Protein AF-A0A952YVK6-F1 (afdb_monomer)

pLDDT: mean 73.93, std 10.06, range [38.31, 88.0]

Foldseek 3Di:
DVLVVLCVVCVVVVNNVVNVVLVVVLVVQLVVQCVVQCVPPPPVSNVVSNVVSVVVSVVVSVVSCCVPVVDDVVVVCVVPVQLVVLLVQLVVVLPVPPDPDPDVDDPVVVVVSVVVSVVSSVVSSVVSSVVCCVPVDPPPPPDD

Mean predicted aligned error: 11.64 Å

Solvent-accessible surface area (backbone atoms only — not comparable to full-atom values): 7994 Å² total; per-residue (Å²): 113,72,67,58,59,52,43,52,55,36,44,75,71,72,42,47,71,58,50,50,50,53,50,49,51,41,52,51,47,31,52,52,35,29,67,65,29,23,83,80,47,44,71,62,16,41,53,49,14,52,50,51,31,55,62,55,38,50,59,53,53,47,51,54,48,28,79,73,66,70,56,62,66,64,63,54,49,64,61,45,50,54,60,50,51,16,50,50,51,23,51,53,51,47,61,74,71,48,75,85,72,78,68,91,53,57,72,68,57,44,50,52,49,51,52,49,51,52,53,51,40,51,52,44,30,51,50,40,46,51,49,50,47,67,72,69,52,69,81,76,84,85,82,133

Secondary structure (DSSP, 8-state):
-HHHHHHHHHHHTT-HHHHHHHHHHHHHHHHHHHHHHHHHHHHHHHHHHHHHHHHHHHHHHHHHHHHHH---HHHHHHHHHHHHHHHHHHHHHHHHHS-SS-----HHHHHHHHHHHHHHHHHHHHHHHHHHHHHS-PPP----

Radius of gyration: 19.95 Å; Cα contacts (8 Å, |Δi|>4): 69; chains: 1; bounding box: 48×41×50 Å

Structure (mmCIF, N/CA/C/O backbone):
data_AF-A0A952YVK6-F1
#
_entry.id   AF-A0A952YVK6-F1
#
loop_
_atom_site.group_PDB
_atom_site.id
_atom_site.type_symbol
_atom_site.label_atom_id
_atom_site.label_alt_id
_atom_site.label_comp_id
_atom_site.label_asym_id
_atom_site.label_entity_id
_atom_site.label_seq_id
_atom_site.pdbx_PDB_ins_code
_atom_site.Cartn_x
_atom_site.Cartn_y
_atom_site.Cartn_z
_atom_site.occupancy
_atom_site.B_iso_or_equiv
_atom_site.auth_seq_id
_atom_site.auth_comp_id
_atom_site.auth_asym_id
_atom_site.auth_atom_id
_atom_site.pdbx_PDB_model_num
ATOM 1 N N . MET A 1 1 ? -9.643 4.437 -1.347 1.00 46.75 1 MET A N 1
ATOM 2 C CA . MET A 1 1 ? -11.046 3.957 -1.303 1.00 46.75 1 MET A CA 1
ATOM 3 C C . MET A 1 1 ? -11.523 3.582 0.102 1.00 46.75 1 MET A C 1
ATOM 5 O O . MET A 1 1 ? -12.605 4.020 0.463 1.00 46.75 1 MET A O 1
ATOM 9 N N . LEU A 1 2 ? -10.734 2.881 0.934 1.00 51.81 2 LEU A N 1
ATOM 10 C CA . LEU A 1 2 ? -11.126 2.521 2.315 1.00 51.81 2 LEU A CA 1
ATOM 11 C C . LEU A 1 2 ? -11.506 3.733 3.203 1.00 51.81 2 LEU A C 1
ATOM 13 O O . LEU A 1 2 ? -12.458 3.671 3.977 1.00 51.81 2 LEU A O 1
ATOM 17 N N . HIS A 1 3 ? -10.798 4.858 3.039 1.00 56.81 3 HIS A N 1
ATOM 18 C CA . HIS A 1 3 ? -11.071 6.112 3.755 1.00 56.81 3 HIS A CA 1
ATOM 19 C C . HIS A 1 3 ? -12.477 6.671 3.470 1.00 56.81 3 HIS A C 1
ATOM 21 O O . HIS A 1 3 ? -13.112 7.195 4.379 1.00 56.81 3 HIS A O 1
ATOM 27 N N . SER A 1 4 ? -12.993 6.526 2.244 1.00 62.31 4 SER A N 1
ATOM 28 C CA . SER A 1 4 ? -14.304 7.064 1.850 1.00 62.31 4 SER A CA 1
ATOM 29 C C . SER A 1 4 ? -15.457 6.303 2.506 1.00 62.31 4 SER A C 1
ATOM 31 O O . SER A 1 4 ? -16.406 6.918 2.983 1.00 62.31 4 SER A O 1
ATOM 33 N N . SER A 1 5 ? -15.357 4.974 2.596 1.00 66.12 5 SER A N 1
ATOM 34 C CA . SER A 1 5 ? -16.381 4.130 3.226 1.00 66.12 5 SER A CA 1
ATOM 35 C C . SER A 1 5 ? -16.448 4.347 4.742 1.00 66.12 5 SER A C 1
ATOM 37 O O . SER A 1 5 ? -17.532 4.441 5.314 1.00 66.12 5 SER A O 1
ATOM 39 N N . ILE A 1 6 ? -15.288 4.482 5.392 1.00 65.75 6 ILE A N 1
ATOM 40 C CA . ILE A 1 6 ? -15.194 4.734 6.837 1.00 65.75 6 ILE A CA 1
ATOM 41 C C . ILE A 1 6 ? -15.647 6.160 7.176 1.00 65.75 6 ILE A C 1
ATOM 43 O O . ILE A 1 6 ? -16.369 6.356 8.152 1.00 65.75 6 ILE A O 1
ATOM 47 N N . ALA A 1 7 ? -15.280 7.152 6.357 1.00 62.56 7 ALA A N 1
ATOM 48 C CA . ALA A 1 7 ? -15.747 8.525 6.522 1.00 62.56 7 ALA A CA 1
ATOM 49 C C . ALA A 1 7 ? -17.272 8.624 6.374 1.00 62.56 7 ALA A C 1
ATOM 51 O O . ALA A 1 7 ? -17.910 9.263 7.204 1.00 62.56 7 ALA A O 1
ATOM 52 N N . ALA A 1 8 ? -17.867 7.941 5.389 1.00 70.50 8 ALA A N 1
ATOM 53 C CA . ALA A 1 8 ? -19.319 7.908 5.214 1.00 70.50 8 ALA A CA 1
ATOM 54 C C . ALA A 1 8 ? -20.041 7.304 6.436 1.00 70.50 8 ALA A C 1
ATOM 56 O O . ALA A 1 8 ? -21.010 7.884 6.925 1.00 70.50 8 ALA A O 1
ATOM 57 N N . LEU A 1 9 ? -19.527 6.197 6.988 1.00 68.12 9 LEU A N 1
ATOM 58 C CA . LEU A 1 9 ? -20.058 5.583 8.214 1.00 68.12 9 LEU A CA 1
ATOM 59 C C . LEU A 1 9 ? -19.916 6.495 9.447 1.00 68.12 9 LEU A C 1
ATOM 61 O O . LEU A 1 9 ? -20.851 6.631 10.236 1.00 68.12 9 LEU A O 1
ATOM 65 N N . MET A 1 10 ? -18.766 7.150 9.629 1.00 64.69 10 MET A N 1
ATOM 66 C CA . MET A 1 10 ? -18.548 8.043 10.775 1.00 64.69 10 MET A CA 1
ATOM 67 C C . MET A 1 10 ? -19.335 9.357 10.671 1.00 64.69 10 MET A C 1
ATOM 69 O O . MET A 1 10 ? -19.817 9.860 11.683 1.00 64.69 10 MET A O 1
ATOM 73 N N . ILE A 1 11 ? -19.527 9.895 9.464 1.00 70.44 11 ILE A N 1
ATOM 74 C CA . ILE A 1 11 ? -20.397 11.057 9.234 1.00 70.44 11 ILE A CA 1
ATOM 75 C C . ILE A 1 11 ? -21.860 10.679 9.498 1.00 70.44 11 ILE A C 1
ATOM 77 O O . ILE A 1 11 ? -22.546 11.404 10.215 1.00 70.44 11 ILE A O 1
ATOM 81 N N . GLY A 1 12 ? -22.311 9.515 9.015 1.00 71.56 12 GLY A N 1
ATOM 82 C CA . GLY A 1 12 ? -23.671 9.015 9.248 1.00 71.56 12 GLY A CA 1
ATOM 83 C C . GLY A 1 12 ? -24.001 8.750 10.723 1.00 71.56 12 GLY A C 1
ATOM 84 O O . GLY A 1 12 ? -25.151 8.879 11.125 1.00 71.56 12 GLY A O 1
ATOM 85 N N . THR A 1 13 ? -22.998 8.443 11.551 1.00 72.19 13 THR A N 1
ATOM 86 C CA . THR A 1 13 ? -23.146 8.247 13.009 1.00 72.19 13 THR A CA 1
ATOM 87 C C . THR A 1 13 ? -22.914 9.524 13.835 1.00 72.19 13 THR A C 1
ATOM 89 O O . THR A 1 13 ? -22.841 9.460 15.061 1.00 72.19 13 THR A O 1
ATOM 92 N N . GLY A 1 14 ? -22.790 10.695 13.192 1.00 72.75 14 GLY A N 1
ATOM 93 C CA . GLY A 1 14 ? -22.634 11.994 13.863 1.00 72.75 14 GLY A CA 1
ATOM 94 C C . GLY A 1 14 ? -21.218 12.304 14.372 1.00 72.75 14 GLY A C 1
ATOM 95 O O . GLY A 1 14 ? -21.022 13.259 15.123 1.00 72.75 14 GLY A O 1
ATOM 96 N N . ARG A 1 15 ? -20.201 11.536 13.960 1.00 68.75 15 ARG A N 1
ATOM 97 C CA . ARG A 1 15 ? -18.802 11.642 14.426 1.00 68.75 15 ARG A CA 1
ATOM 98 C C . ARG A 1 15 ? -17.872 12.363 13.442 1.00 68.75 15 ARG A C 1
ATOM 100 O O . ARG A 1 15 ? -16.679 12.079 13.360 1.00 68.75 15 ARG A O 1
ATOM 107 N N . ALA A 1 16 ? -18.393 13.359 12.723 1.00 69.06 16 ALA A N 1
ATOM 108 C CA . ALA A 1 16 ? -17.650 14.099 11.696 1.00 69.06 16 ALA A CA 1
ATOM 109 C C . ALA A 1 16 ? -16.353 14.767 12.209 1.00 69.06 16 ALA A C 1
ATOM 111 O O . ALA A 1 16 ? -15.359 14.800 11.489 1.00 69.06 16 ALA A O 1
ATOM 112 N N . LYS A 1 17 ? -16.316 15.236 13.468 1.00 71.69 17 LYS A N 1
ATOM 113 C CA . LYS A 1 17 ? -15.113 15.860 14.063 1.00 71.69 17 LYS A CA 1
ATOM 114 C C . LYS A 1 17 ? -13.909 14.911 14.118 1.00 71.69 17 LYS A C 1
ATOM 116 O O . LYS A 1 17 ? -12.773 15.350 13.964 1.00 71.69 17 LYS A O 1
ATOM 121 N N . GLU A 1 18 ? -14.148 13.617 14.310 1.00 68.81 18 GLU A N 1
ATOM 122 C CA . GLU A 1 18 ? -13.091 12.604 14.419 1.00 68.81 18 GLU A CA 1
ATOM 123 C C . GLU A 1 18 ? -12.516 12.246 13.045 1.00 68.81 18 GLU A C 1
ATOM 125 O O . GLU A 1 18 ? -11.305 12.071 12.907 1.00 68.81 18 GLU A O 1
ATOM 130 N N . VAL A 1 19 ? -13.363 12.240 12.010 1.00 68.00 19 VAL A N 1
ATOM 131 C CA . VAL A 1 19 ? -12.940 12.115 10.606 1.00 68.00 19 VAL A CA 1
ATOM 132 C C . VAL A 1 19 ? -12.026 13.277 10.229 1.00 68.00 19 VAL A C 1
ATOM 134 O O . VAL A 1 19 ? -10.951 13.057 9.674 1.00 68.00 19 VAL A O 1
ATOM 137 N N . THR A 1 20 ? -12.409 14.507 10.583 1.00 76.38 20 THR A N 1
ATOM 138 C CA . THR A 1 20 ? -11.593 15.696 10.316 1.00 76.38 20 THR A CA 1
ATOM 139 C C . THR A 1 20 ? -10.249 15.631 11.037 1.00 76.38 20 THR A C 1
ATOM 141 O O . THR A 1 20 ? -9.231 15.942 10.427 1.00 76.38 20 THR A O 1
ATOM 144 N N . GLY A 1 21 ? -10.213 15.168 12.292 1.00 77.2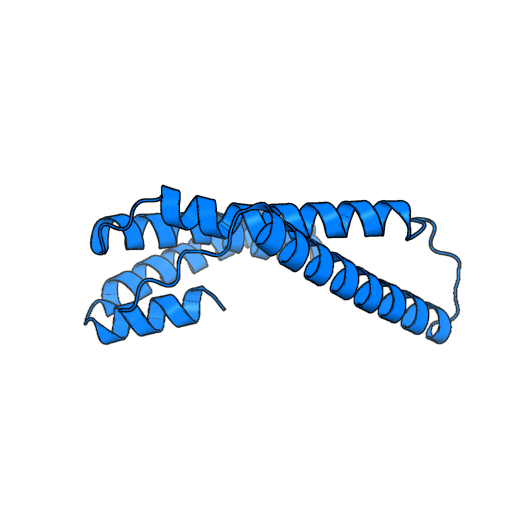5 21 GLY A N 1
ATOM 145 C CA . GLY A 1 21 ? -8.965 14.973 13.038 1.00 77.25 21 GLY A CA 1
ATOM 146 C C . GLY A 1 21 ? -8.034 13.940 12.393 1.00 77.25 21 GLY A C 1
ATOM 147 O O . GLY A 1 21 ? -6.846 14.203 12.215 1.00 77.25 21 GLY A O 1
ATOM 148 N N . CYS A 1 22 ? -8.570 12.794 11.962 1.00 74.12 22 CYS A N 1
ATOM 149 C CA . CYS A 1 22 ? -7.782 11.776 11.261 1.00 74.12 22 CYS A CA 1
ATOM 150 C C . CYS A 1 22 ? -7.296 12.263 9.889 1.00 74.12 22 CYS A C 1
ATOM 152 O O . CYS A 1 22 ? -6.186 11.940 9.469 1.00 74.12 22 CYS A O 1
ATOM 154 N N . ASN A 1 23 ? -8.110 13.053 9.185 1.00 79.19 23 ASN A N 1
ATOM 155 C CA . ASN A 1 23 ? -7.725 13.643 7.909 1.00 79.19 23 ASN A CA 1
ATOM 156 C C . ASN A 1 23 ? -6.660 14.732 8.082 1.00 79.19 23 ASN A C 1
ATOM 158 O O . ASN A 1 23 ? -5.718 14.794 7.302 1.00 79.19 23 ASN A O 1
ATOM 162 N N . ALA A 1 24 ? -6.752 15.543 9.137 1.00 81.31 24 ALA A N 1
ATOM 163 C CA . ALA A 1 24 ? -5.708 16.497 9.488 1.00 81.31 24 ALA A CA 1
ATOM 164 C C . ALA A 1 24 ? -4.389 15.775 9.801 1.00 81.31 24 ALA A C 1
ATOM 166 O O . ALA A 1 24 ? -3.353 16.151 9.262 1.00 81.31 24 ALA A O 1
ATOM 167 N N . ALA A 1 25 ? -4.428 14.689 10.580 1.00 81.94 25 ALA A N 1
ATOM 168 C CA . ALA A 1 25 ? -3.250 13.862 10.838 1.00 81.94 25 ALA A CA 1
ATOM 169 C C . ALA A 1 25 ? -2.659 13.275 9.544 1.00 81.94 25 ALA A C 1
ATOM 171 O O . ALA A 1 25 ? -1.448 13.330 9.353 1.00 81.94 25 ALA A O 1
ATOM 172 N N . PHE A 1 26 ? -3.502 12.781 8.628 1.00 82.00 26 PHE A N 1
ATOM 173 C CA . PHE A 1 26 ? -3.067 12.320 7.304 1.00 82.00 26 PHE A CA 1
ATOM 174 C C . PHE A 1 26 ? -2.319 13.417 6.540 1.00 82.00 26 PHE A C 1
ATOM 176 O O . PHE A 1 26 ? -1.218 13.178 6.058 1.00 82.00 26 PHE A O 1
ATOM 183 N N . VAL A 1 27 ? -2.887 14.623 6.465 1.00 84.50 27 VAL A N 1
ATOM 184 C CA . VAL A 1 27 ? -2.269 15.757 5.760 1.00 84.50 27 VAL A CA 1
ATOM 185 C C . VAL A 1 27 ? -0.953 16.170 6.419 1.00 84.50 27 VAL A C 1
ATOM 187 O O . VAL A 1 27 ? 0.019 16.422 5.715 1.00 84.50 27 VAL A O 1
ATOM 190 N N . VAL A 1 28 ? -0.884 16.196 7.752 1.00 88.00 28 VAL A N 1
ATOM 191 C CA . VAL A 1 28 ? 0.350 16.528 8.482 1.00 88.00 28 VAL A CA 1
ATOM 192 C C . VAL A 1 28 ? 1.448 15.503 8.202 1.00 88.00 28 VAL A C 1
ATOM 194 O O . VAL A 1 28 ? 2.573 15.889 7.895 1.00 88.00 28 VAL A O 1
ATOM 197 N N . ILE A 1 29 ? 1.127 14.207 8.254 1.00 84.81 29 ILE A N 1
ATOM 198 C CA . ILE A 1 29 ? 2.079 13.132 7.943 1.00 84.81 29 ILE A CA 1
ATOM 199 C C . ILE A 1 29 ? 2.527 13.226 6.482 1.00 84.81 29 ILE A C 1
ATOM 201 O O . ILE A 1 29 ? 3.720 13.109 6.211 1.00 84.81 29 ILE A O 1
ATOM 205 N N . LEU A 1 30 ? 1.596 13.499 5.562 1.00 83.19 30 LEU A N 1
ATOM 206 C CA . LEU A 1 30 ? 1.893 13.655 4.141 1.00 83.19 30 LEU A CA 1
ATOM 207 C C . LEU A 1 30 ? 2.860 14.803 3.893 1.00 83.19 30 LEU A C 1
ATOM 209 O O . LEU A 1 30 ? 3.866 14.617 3.219 1.00 83.19 30 LEU A O 1
ATOM 213 N N . LEU A 1 31 ? 2.575 15.976 4.457 1.00 86.25 31 LEU A N 1
ATOM 214 C CA . LEU A 1 31 ? 3.426 17.150 4.307 1.00 86.25 31 LEU A CA 1
ATOM 215 C C . LEU A 1 31 ? 4.802 16.923 4.934 1.00 86.25 31 LEU A C 1
ATOM 217 O O . LEU A 1 31 ? 5.803 17.275 4.320 1.00 86.25 31 LEU A O 1
ATOM 221 N N . ALA A 1 32 ? 4.871 16.287 6.106 1.00 87.00 32 ALA A N 1
ATOM 222 C CA . ALA A 1 32 ? 6.139 15.958 6.752 1.00 87.00 32 ALA A CA 1
ATOM 223 C C . ALA A 1 32 ? 6.975 14.976 5.912 1.00 87.00 32 ALA A C 1
ATOM 225 O O . ALA A 1 32 ? 8.155 15.222 5.666 1.00 87.00 32 ALA A O 1
ATOM 226 N N . ALA A 1 33 ? 6.362 13.895 5.422 1.00 80.50 33 ALA A N 1
ATOM 227 C CA . ALA A 1 33 ? 7.032 12.916 4.572 1.00 80.50 33 ALA A CA 1
ATOM 228 C C . ALA A 1 33 ? 7.461 13.530 3.232 1.00 80.50 33 ALA A C 1
ATOM 230 O O . ALA A 1 33 ? 8.559 13.265 2.750 1.00 80.50 33 ALA A O 1
ATOM 231 N N . MET A 1 34 ? 6.623 14.386 2.645 1.00 79.56 34 MET A N 1
ATOM 232 C CA . MET A 1 34 ? 6.915 15.046 1.378 1.00 79.56 34 MET A CA 1
ATOM 233 C C . MET A 1 34 ? 8.048 16.065 1.528 1.00 79.56 34 MET A C 1
ATOM 235 O O . MET A 1 34 ? 8.958 16.069 0.709 1.00 79.56 34 MET A O 1
ATOM 239 N N . LEU A 1 35 ? 8.062 16.869 2.592 1.00 85.25 35 LEU A N 1
ATOM 240 C CA . LEU A 1 35 ? 9.160 17.801 2.873 1.00 85.25 35 LEU A CA 1
ATOM 241 C C . LEU A 1 35 ? 10.482 17.085 3.167 1.00 85.25 35 LEU A C 1
ATOM 243 O O . LEU A 1 35 ? 11.538 17.630 2.865 1.00 85.25 35 LEU A O 1
ATOM 247 N N . ALA A 1 36 ? 10.440 15.875 3.728 1.00 85.44 36 ALA A N 1
ATOM 248 C CA . ALA A 1 36 ? 11.639 15.090 3.995 1.00 85.44 36 ALA A CA 1
ATOM 249 C C . ALA A 1 36 ? 12.182 14.378 2.743 1.00 85.44 36 ALA A C 1
ATOM 251 O O . ALA A 1 36 ? 13.392 14.351 2.535 1.00 85.44 36 ALA A O 1
ATOM 252 N N . LEU A 1 37 ? 11.312 13.789 1.912 1.00 79.81 37 LEU A N 1
ATOM 253 C CA . LEU A 1 37 ? 11.733 12.921 0.803 1.00 79.81 37 LEU A CA 1
ATOM 254 C C . LEU A 1 37 ? 11.749 13.619 -0.563 1.00 79.81 37 LEU A C 1
ATOM 256 O O . LEU A 1 37 ? 12.581 13.278 -1.403 1.00 79.81 37 LEU A O 1
ATOM 260 N N . ALA A 1 38 ? 10.865 14.586 -0.817 1.00 80.50 38 ALA A N 1
ATOM 261 C CA . ALA A 1 38 ? 10.794 15.251 -2.120 1.00 80.50 38 ALA A CA 1
ATOM 262 C C . ALA A 1 38 ? 12.053 16.069 -2.476 1.00 80.50 38 ALA A C 1
ATO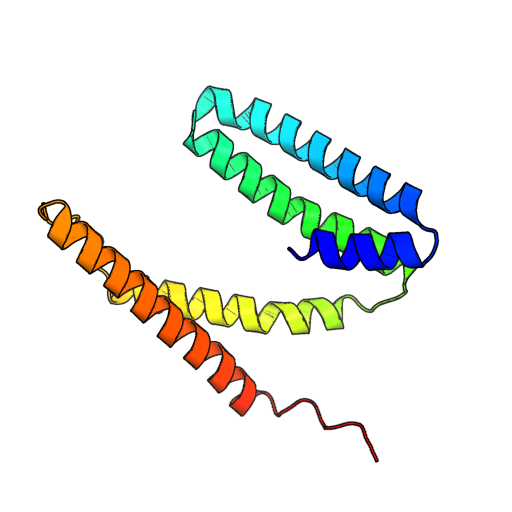M 264 O O . ALA A 1 38 ? 12.442 16.032 -3.642 1.00 80.50 38 ALA A O 1
ATOM 265 N N . PRO A 1 39 ? 12.745 16.759 -1.542 1.00 80.00 39 PRO A N 1
ATOM 266 C CA . PRO A 1 39 ? 13.963 17.496 -1.888 1.00 80.00 39 PRO A CA 1
ATOM 267 C C . PRO A 1 39 ? 15.122 16.579 -2.289 1.00 80.00 39 PRO A C 1
ATOM 269 O O . PRO A 1 39 ? 15.927 16.944 -3.138 1.00 80.00 39 PRO A O 1
ATOM 272 N N . SER A 1 40 ? 15.208 15.394 -1.678 1.00 83.56 40 SER A N 1
ATOM 273 C CA . SER A 1 40 ? 16.317 14.458 -1.892 1.00 83.56 40 SER A CA 1
ATOM 274 C C . SER A 1 40 ? 16.088 13.507 -3.067 1.00 83.56 40 SER A C 1
ATOM 276 O O . SER A 1 40 ? 17.054 13.111 -3.710 1.00 83.56 40 SER A O 1
ATOM 278 N N . TYR A 1 41 ? 14.832 1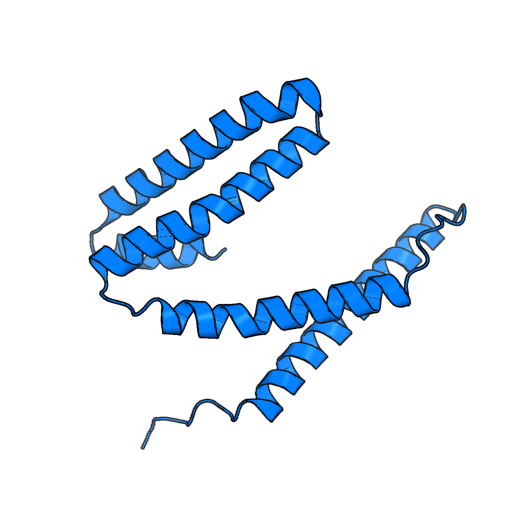3.149 -3.359 1.00 80.38 41 TYR A N 1
ATOM 279 C CA . TYR A 1 41 ? 14.484 12.113 -4.345 1.00 80.38 41 TYR A CA 1
ATOM 280 C C . TYR A 1 41 ? 13.507 12.594 -5.436 1.00 80.38 41 TYR A C 1
ATOM 282 O O . TYR A 1 41 ? 13.023 11.793 -6.236 1.00 80.38 41 TYR A O 1
ATOM 290 N N . GLY A 1 42 ? 13.170 13.888 -5.479 1.00 84.50 42 GLY A N 1
ATOM 291 C CA . GLY A 1 42 ? 12.307 14.471 -6.510 1.00 84.50 42 GLY A CA 1
ATOM 292 C C . GLY A 1 42 ? 10.934 13.792 -6.611 1.00 84.50 42 GLY A C 1
ATOM 293 O O . GLY A 1 42 ? 10.216 13.648 -5.619 1.00 84.50 42 GLY A O 1
ATOM 294 N N . VAL A 1 43 ? 10.563 13.369 -7.825 1.00 84.12 43 VAL A N 1
ATOM 295 C CA . VAL A 1 43 ? 9.263 12.734 -8.120 1.00 84.12 43 VAL A CA 1
ATOM 296 C C . VAL A 1 43 ? 9.115 11.376 -7.423 1.00 84.12 43 VAL A C 1
ATOM 298 O O . VAL A 1 43 ? 8.044 11.074 -6.894 1.00 84.12 43 VAL A O 1
ATOM 301 N N . GLU A 1 44 ? 10.182 10.578 -7.354 1.00 82.06 44 GLU A N 1
ATOM 302 C CA . GLU A 1 44 ? 10.169 9.294 -6.639 1.00 82.06 44 GLU A CA 1
ATOM 303 C C . GLU A 1 44 ? 9.984 9.502 -5.133 1.00 82.06 44 GLU A C 1
ATOM 305 O O . GLU A 1 44 ? 9.211 8.790 -4.489 1.00 82.06 44 GLU A O 1
ATOM 310 N N . GLY A 1 45 ? 10.609 10.546 -4.581 1.00 76.62 45 GLY A N 1
ATOM 311 C CA . GLY A 1 45 ? 10.428 10.957 -3.189 1.00 76.62 45 GLY A CA 1
ATOM 312 C C . GLY A 1 45 ? 8.985 11.318 -2.855 1.00 76.62 45 GLY A C 1
ATOM 313 O O . GLY A 1 45 ? 8.468 10.906 -1.817 1.00 76.62 45 GLY A O 1
ATOM 314 N N . ALA A 1 46 ? 8.305 12.031 -3.755 1.00 77.38 46 ALA A N 1
ATOM 315 C CA . ALA A 1 46 ? 6.888 12.345 -3.604 1.00 77.38 46 ALA A CA 1
ATOM 316 C C . ALA A 1 46 ? 6.005 11.083 -3.654 1.00 77.38 46 ALA A C 1
ATOM 318 O O . ALA A 1 46 ? 5.093 10.934 -2.837 1.00 77.38 46 ALA A O 1
ATOM 319 N N . ALA A 1 47 ? 6.297 10.143 -4.559 1.00 82.94 47 ALA A N 1
ATOM 320 C CA . ALA A 1 47 ? 5.585 8.866 -4.629 1.00 82.94 47 ALA A CA 1
ATOM 321 C C . ALA A 1 47 ? 5.768 8.041 -3.342 1.00 82.94 47 ALA A C 1
ATOM 323 O O . ALA A 1 47 ? 4.797 7.517 -2.789 1.00 82.94 47 ALA A O 1
ATOM 324 N N . MET A 1 48 ? 6.995 7.987 -2.817 1.00 79.62 48 MET A N 1
ATOM 325 C CA . MET A 1 48 ? 7.310 7.281 -1.577 1.00 79.62 48 MET A CA 1
ATOM 326 C C . MET A 1 48 ? 6.658 7.950 -0.359 1.00 79.62 48 MET A C 1
ATOM 328 O O . MET A 1 48 ? 6.116 7.261 0.504 1.00 79.62 48 MET A O 1
ATOM 332 N N . ALA A 1 49 ? 6.620 9.284 -0.307 1.00 81.56 49 ALA A N 1
ATOM 333 C CA . ALA A 1 49 ? 5.914 10.022 0.738 1.00 81.56 49 ALA A CA 1
ATOM 334 C C . ALA A 1 49 ? 4.411 9.694 0.757 1.00 81.56 49 ALA A C 1
ATOM 336 O O . ALA A 1 49 ? 3.847 9.438 1.824 1.00 81.56 49 ALA A O 1
ATOM 337 N N . CYS A 1 50 ? 3.769 9.625 -0.414 1.00 81.00 50 CYS A N 1
ATOM 338 C CA . CYS A 1 50 ? 2.374 9.195 -0.537 1.00 81.00 50 CYS A CA 1
ATOM 339 C C . CYS A 1 50 ? 2.167 7.760 -0.034 1.00 81.00 50 CYS A C 1
ATOM 341 O O . CYS A 1 50 ? 1.215 7.500 0.708 1.00 81.00 50 CYS A O 1
ATOM 343 N N . LEU A 1 51 ? 3.065 6.840 -0.398 1.00 81.25 51 LEU A N 1
ATOM 344 C CA . LEU A 1 51 ? 3.006 5.446 0.037 1.00 81.25 51 LEU A CA 1
ATOM 345 C C . LEU A 1 51 ? 3.134 5.328 1.561 1.00 81.25 51 LEU A C 1
ATOM 347 O O . LEU A 1 51 ? 2.279 4.721 2.204 1.00 81.25 51 LEU A O 1
ATOM 351 N N . ILE A 1 52 ? 4.159 5.956 2.145 1.00 80.75 52 ILE A N 1
ATOM 352 C CA . ILE A 1 52 ? 4.399 5.965 3.595 1.00 80.75 52 ILE A CA 1
ATOM 353 C C . ILE A 1 52 ? 3.185 6.533 4.321 1.00 80.75 52 ILE A C 1
ATOM 355 O O . ILE A 1 52 ? 2.697 5.934 5.277 1.00 80.75 52 ILE A O 1
ATOM 359 N N . THR A 1 53 ? 2.652 7.654 3.839 1.00 83.88 53 THR A N 1
ATOM 360 C CA . THR A 1 53 ? 1.482 8.288 4.449 1.00 83.88 53 THR A CA 1
ATOM 361 C C . THR A 1 53 ? 0.280 7.356 4.429 1.00 83.88 53 THR A C 1
ATOM 363 O O . THR A 1 53 ? -0.351 7.185 5.465 1.00 83.88 53 THR A O 1
ATOM 366 N N . ALA A 1 54 ? -0.016 6.704 3.301 1.00 79.88 54 ALA A N 1
ATOM 367 C CA . ALA A 1 54 ? -1.126 5.757 3.209 1.00 79.88 54 ALA A CA 1
ATOM 368 C C . ALA A 1 54 ? -0.944 4.551 4.151 1.00 79.88 54 ALA A C 1
ATOM 370 O O . ALA A 1 54 ? -1.892 4.117 4.814 1.00 79.88 54 ALA A O 1
ATOM 371 N N . VAL A 1 55 ? 0.280 4.025 4.245 1.00 82.38 55 VAL A N 1
ATOM 372 C CA . VAL A 1 55 ? 0.609 2.893 5.120 1.00 82.38 55 VAL A CA 1
ATOM 373 C C . VAL A 1 55 ? 0.497 3.278 6.592 1.00 82.38 55 VAL A C 1
ATOM 375 O O . VAL A 1 55 ? -0.047 2.497 7.363 1.00 82.38 55 VAL A O 1
ATOM 378 N N . VAL A 1 56 ? 0.946 4.473 6.987 1.00 79.88 56 VAL A N 1
ATOM 379 C CA . VAL A 1 56 ? 0.897 4.964 8.378 1.00 79.88 56 VAL A CA 1
ATOM 380 C C . VAL A 1 56 ? -0.499 5.456 8.763 1.00 79.88 56 VAL A C 1
ATOM 382 O O . VAL A 1 56 ? -0.936 5.275 9.898 1.00 79.88 56 VAL A O 1
ATOM 385 N N . SER A 1 57 ? -1.255 6.035 7.834 1.00 75.38 57 SER A N 1
ATOM 386 C CA . SER A 1 57 ? -2.607 6.507 8.122 1.00 75.38 57 SER A CA 1
ATOM 387 C C . SER A 1 57 ? -3.589 5.369 8.333 1.00 75.38 57 SER A C 1
ATOM 389 O O . SER A 1 57 ? -4.499 5.493 9.146 1.00 75.38 57 SER A O 1
ATOM 391 N N . THR A 1 58 ? -3.401 4.246 7.641 1.00 76.44 58 THR A N 1
ATOM 392 C CA . THR A 1 58 ? -4.248 3.057 7.781 1.00 76.44 58 THR A CA 1
ATOM 393 C C . THR A 1 58 ? -4.356 2.570 9.243 1.00 76.44 58 THR A C 1
ATOM 395 O O . THR A 1 58 ? -5.481 2.487 9.745 1.00 76.44 58 THR A O 1
ATOM 398 N N . PRO A 1 59 ? -3.259 2.312 9.989 1.00 74.94 59 PRO A N 1
ATOM 399 C CA . PRO A 1 59 ? -3.324 1.929 11.396 1.00 74.94 59 PRO A CA 1
ATOM 400 C C . PRO A 1 59 ? -3.834 3.054 12.302 1.00 74.94 59 PRO A C 1
ATOM 402 O O . PRO A 1 59 ? -4.522 2.754 13.273 1.00 74.94 59 PRO A O 1
ATOM 405 N N . ILE A 1 60 ? -3.576 4.330 11.987 1.00 76.12 60 ILE A N 1
ATOM 406 C CA . ILE A 1 60 ? -4.124 5.469 12.749 1.00 76.12 60 ILE A CA 1
ATOM 407 C C . ILE A 1 60 ? -5.654 5.492 12.650 1.00 76.12 60 ILE A C 1
ATOM 409 O O . ILE A 1 60 ? -6.342 5.521 13.672 1.00 76.12 60 ILE A O 1
ATOM 413 N N . TYR A 1 61 ? -6.197 5.401 11.434 1.00 70.88 61 TYR A N 1
ATOM 414 C CA . TYR A 1 61 ? -7.641 5.327 11.206 1.00 70.88 61 TYR A CA 1
ATOM 415 C C . TYR A 1 61 ? -8.252 4.101 11.889 1.00 70.88 61 TYR A C 1
ATOM 417 O O . TYR A 1 61 ? -9.312 4.207 12.502 1.00 70.88 61 TYR A O 1
ATOM 425 N N . LEU A 1 62 ? -7.572 2.954 11.851 1.00 70.75 62 LEU A N 1
ATOM 426 C CA . LEU A 1 62 ? -8.011 1.739 12.540 1.00 70.75 62 LEU A CA 1
ATOM 427 C C . LEU A 1 62 ? -7.985 1.857 14.059 1.00 70.75 62 LEU A C 1
ATOM 429 O O . LEU A 1 62 ? -8.896 1.358 14.715 1.00 70.75 62 LEU A O 1
ATOM 433 N N . ALA A 1 63 ? -6.971 2.503 14.632 1.00 73.12 63 ALA A N 1
ATOM 434 C CA . ALA A 1 63 ? -6.877 2.717 16.071 1.00 73.12 63 ALA A CA 1
ATOM 435 C C . ALA A 1 63 ? -8.021 3.612 16.566 1.00 73.12 63 ALA A C 1
ATOM 437 O O . ALA A 1 63 ? -8.673 3.288 17.564 1.00 73.12 63 ALA A O 1
ATOM 438 N N . VAL A 1 64 ? -8.329 4.680 15.824 1.00 72.00 64 VAL A N 1
ATOM 439 C CA . VAL A 1 64 ? -9.473 5.553 16.110 1.00 72.00 64 VAL A CA 1
ATOM 440 C C . VAL A 1 64 ? -10.778 4.769 15.983 1.00 72.00 64 VAL A C 1
ATOM 442 O O . VAL A 1 64 ? -11.556 4.736 16.937 1.00 72.00 64 VAL A O 1
ATOM 445 N N . LEU A 1 65 ? -10.970 4.039 14.881 1.00 68.81 65 LEU A N 1
ATOM 446 C CA . LEU A 1 65 ? -12.152 3.207 14.649 1.00 68.81 65 LEU A CA 1
ATOM 447 C C . LEU A 1 65 ? -12.350 2.168 15.765 1.00 68.81 65 LEU A C 1
ATOM 449 O O . LEU A 1 65 ? -13.450 2.029 16.293 1.00 68.81 65 LEU A O 1
ATOM 453 N N . ARG A 1 66 ? -11.278 1.493 16.197 1.00 72.44 66 ARG A N 1
ATOM 454 C CA . ARG A 1 66 ? -11.278 0.537 17.315 1.00 72.44 66 ARG A CA 1
ATOM 455 C C . ARG A 1 66 ? -11.712 1.191 18.618 1.00 72.44 66 ARG A C 1
ATOM 457 O O . ARG A 1 66 ? -12.596 0.666 19.287 1.00 72.44 66 ARG A O 1
ATOM 464 N N . SER A 1 67 ? -11.084 2.308 18.991 1.00 70.50 67 SER A N 1
ATOM 465 C CA . SER A 1 67 ? -11.377 2.995 20.257 1.00 70.50 67 SER A CA 1
ATOM 466 C C . SER A 1 67 ? -12.833 3.467 20.348 1.00 70.50 67 SER A C 1
ATOM 468 O O . SER A 1 67 ? -13.341 3.729 21.435 1.00 70.50 67 SER A O 1
ATOM 470 N N . ARG A 1 68 ? -13.510 3.558 19.198 1.00 69.12 68 ARG A N 1
ATOM 471 C CA . ARG A 1 68 ? -14.833 4.154 19.050 1.00 69.12 68 ARG A CA 1
ATOM 472 C C . ARG A 1 68 ? -15.953 3.177 18.691 1.00 69.12 68 ARG A C 1
ATOM 474 O O . ARG A 1 68 ? -17.097 3.471 19.033 1.00 69.12 68 ARG A O 1
ATOM 481 N N . LEU A 1 69 ? -15.649 2.062 18.025 1.00 67.88 69 LEU A N 1
ATOM 482 C CA . LEU A 1 69 ? -16.607 1.018 17.621 1.00 67.88 69 LEU A CA 1
ATOM 483 C C . LEU A 1 69 ? -16.359 -0.335 18.306 1.00 67.88 69 LEU A C 1
ATOM 485 O O . LEU A 1 69 ? -17.134 -1.261 18.100 1.00 67.88 69 LEU A O 1
ATOM 489 N N . GLY A 1 70 ? -15.292 -0.480 19.100 1.00 67.56 70 GLY A N 1
ATOM 490 C CA . GLY A 1 70 ? -15.018 -1.706 19.863 1.00 67.56 70 GLY A CA 1
ATOM 491 C C . GLY A 1 70 ? -14.634 -2.923 19.014 1.00 67.56 70 GLY A C 1
ATOM 492 O O . GLY A 1 70 ? -14.588 -4.038 19.526 1.00 67.56 70 GLY A O 1
ATOM 493 N N . LEU A 1 71 ? -14.349 -2.735 17.722 1.00 66.62 71 LEU A N 1
ATOM 494 C CA . LEU A 1 71 ? -14.019 -3.831 16.812 1.00 66.62 71 LEU A CA 1
ATOM 495 C C . LEU A 1 71 ? -12.669 -4.483 17.176 1.00 66.62 71 LEU A C 1
ATOM 497 O O . LEU A 1 71 ? -11.664 -3.779 17.333 1.00 66.62 71 LEU A O 1
ATOM 501 N N . PRO A 1 72 ? -12.604 -5.824 17.272 1.00 70.69 72 PRO A N 1
ATOM 502 C CA . PRO A 1 72 ? -11.363 -6.525 17.566 1.00 70.69 72 PRO A CA 1
ATOM 503 C C . PRO A 1 72 ? -10.392 -6.437 16.379 1.00 70.69 72 PRO A C 1
ATOM 505 O O . PRO A 1 72 ? -10.725 -6.817 15.259 1.00 70.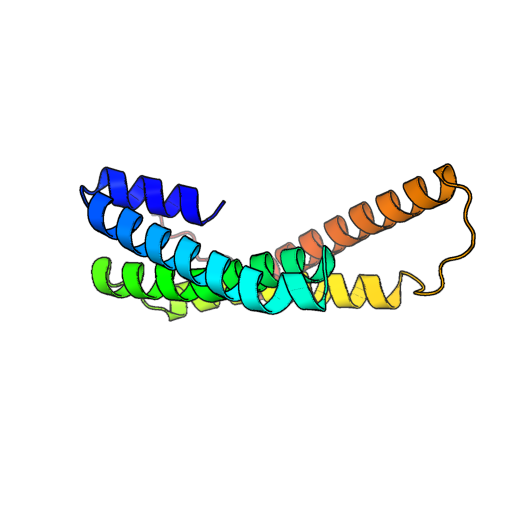69 72 PRO A O 1
ATOM 508 N N . VAL A 1 73 ? -9.151 -6.000 16.639 1.00 65.50 73 VAL A N 1
ATOM 509 C CA . VAL A 1 73 ? -8.071 -5.857 15.630 1.00 65.50 73 VAL A CA 1
ATOM 510 C C . VAL A 1 73 ? -7.827 -7.147 14.845 1.00 65.50 73 VAL A C 1
ATOM 512 O O . VAL A 1 73 ? -7.495 -7.098 13.665 1.00 65.50 73 VAL A O 1
ATOM 515 N N . ARG A 1 74 ? -8.048 -8.301 15.483 1.00 68.94 74 ARG A N 1
ATOM 516 C CA . ARG A 1 74 ? -7.932 -9.623 14.860 1.00 68.94 74 ARG A CA 1
ATOM 517 C C . ARG A 1 74 ? -8.837 -9.783 13.640 1.00 68.94 74 ARG A C 1
ATOM 519 O O . ARG A 1 74 ? -8.364 -10.277 12.633 1.00 68.94 74 ARG A O 1
ATOM 526 N N . LEU A 1 75 ? -10.075 -9.283 13.686 1.00 71.19 75 LEU A N 1
ATOM 527 C CA . LEU A 1 75 ? -11.001 -9.366 12.550 1.00 71.19 75 LEU A CA 1
ATOM 528 C C . LEU A 1 75 ? -10.456 -8.609 11.330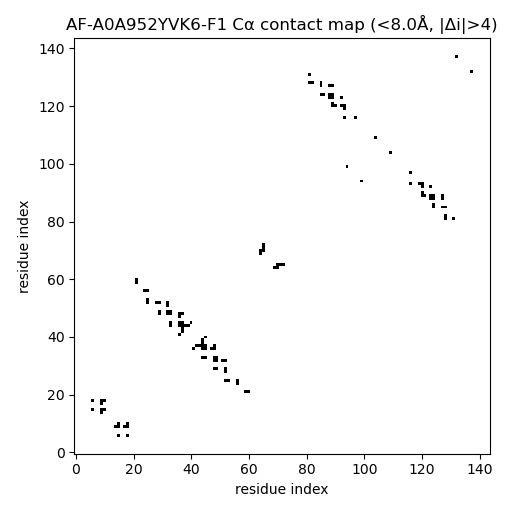 1.00 71.19 75 LEU A C 1
ATOM 530 O O . LEU A 1 75 ? -10.605 -9.047 10.194 1.00 71.19 75 LEU A O 1
ATOM 534 N N .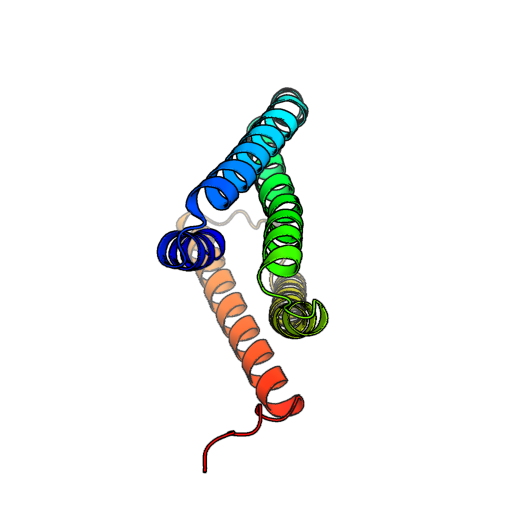 PHE A 1 76 ? -9.802 -7.473 11.572 1.00 68.44 76 PHE A N 1
ATOM 535 C CA . PHE A 1 76 ? -9.230 -6.659 10.508 1.00 68.44 76 PHE A CA 1
ATOM 536 C C . PHE A 1 76 ? -7.923 -7.248 9.966 1.00 68.44 76 PHE A C 1
ATOM 538 O O . PHE A 1 76 ? -7.720 -7.270 8.756 1.00 68.44 76 PHE A O 1
ATOM 545 N N . LEU A 1 77 ? -7.060 -7.770 10.844 1.00 71.19 77 LEU A N 1
ATOM 546 C CA . LEU A 1 77 ? -5.845 -8.480 10.438 1.00 71.19 77 LEU A CA 1
ATOM 547 C C . LEU A 1 77 ? -6.174 -9.755 9.651 1.00 71.19 77 LEU A C 1
ATOM 549 O O . LEU A 1 77 ? -5.572 -9.978 8.606 1.00 71.19 77 LEU A O 1
ATOM 553 N N . ASP A 1 78 ? -7.173 -10.530 10.076 1.00 73.25 78 ASP A N 1
ATOM 554 C CA . ASP A 1 78 ? -7.644 -11.718 9.352 1.00 73.25 78 ASP A CA 1
ATOM 555 C C . ASP A 1 78 ? -8.256 -11.355 7.990 1.00 73.25 78 ASP A C 1
ATOM 557 O O . ASP A 1 78 ? -8.107 -12.095 7.014 1.00 73.25 78 ASP A O 1
ATOM 561 N N . ALA A 1 79 ? -8.911 -10.195 7.887 1.00 70.50 79 ALA A N 1
ATOM 562 C CA . ALA A 1 79 ? -9.410 -9.685 6.614 1.00 70.50 79 ALA A CA 1
ATOM 563 C C . ALA A 1 79 ? -8.280 -9.195 5.691 1.00 70.50 79 ALA A C 1
ATOM 565 O O . ALA A 1 79 ? -8.389 -9.340 4.475 1.00 70.50 79 ALA A O 1
ATOM 566 N N . LEU A 1 80 ? -7.198 -8.640 6.249 1.00 72.69 80 LEU A N 1
ATOM 567 C CA . LEU A 1 80 ? -6.040 -8.126 5.509 1.00 72.69 80 LEU A CA 1
ATOM 568 C C . LEU A 1 80 ? -5.055 -9.213 5.080 1.00 72.69 80 LEU A C 1
ATOM 570 O O . LEU A 1 80 ? -4.452 -9.094 4.016 1.00 72.69 80 LEU A O 1
ATOM 574 N N . ILE A 1 81 ? -4.869 -10.265 5.877 1.00 75.62 81 ILE A N 1
ATOM 575 C CA . ILE A 1 81 ? -3.819 -11.257 5.621 1.00 75.62 81 ILE A CA 1
ATOM 576 C C . ILE A 1 81 ? -4.038 -11.983 4.290 1.00 75.62 81 ILE A C 1
ATOM 578 O O . ILE A 1 81 ? -3.081 -12.263 3.577 1.00 75.62 81 ILE A O 1
ATOM 582 N N . ARG A 1 82 ? -5.301 -12.207 3.903 1.00 74.88 82 ARG A N 1
ATOM 583 C CA . ARG A 1 82 ? -5.677 -12.842 2.630 1.00 74.88 82 ARG A CA 1
ATOM 584 C C . ARG A 1 82 ? -5.270 -12.000 1.411 1.00 74.88 82 ARG A C 1
ATOM 586 O O . ARG A 1 82 ? -4.504 -12.505 0.595 1.00 74.88 82 ARG A O 1
ATOM 593 N N . PRO A 1 83 ? -5.716 -10.736 1.257 1.00 76.12 83 PRO A N 1
ATOM 594 C CA . PRO A 1 83 ? -5.284 -9.902 0.143 1.00 76.12 83 PRO A CA 1
ATOM 595 C C . PRO A 1 83 ? -3.783 -9.601 0.183 1.00 76.12 83 PRO A C 1
ATOM 597 O O . PRO A 1 83 ? -3.179 -9.530 -0.878 1.00 76.12 83 PRO A O 1
ATOM 600 N N . VAL A 1 84 ? -3.156 -9.483 1.361 1.00 81.06 84 VAL A N 1
ATOM 601 C CA . VAL A 1 84 ? -1.696 -9.298 1.463 1.00 81.06 84 VAL A CA 1
ATOM 602 C C . VAL A 1 84 ? -0.943 -10.518 0.930 1.00 81.06 84 VAL A C 1
ATOM 604 O O . VAL A 1 84 ? -0.026 -10.359 0.128 1.00 81.06 84 VAL A O 1
ATOM 607 N N . LEU A 1 85 ? -1.347 -11.732 1.314 1.00 80.44 85 LEU A N 1
ATOM 608 C CA . LEU A 1 85 ? -0.737 -12.967 0.816 1.00 80.44 85 LEU A CA 1
ATOM 609 C C . LEU A 1 85 ? -0.999 -13.176 -0.681 1.00 80.44 85 LEU A C 1
ATOM 611 O O . LEU A 1 85 ? -0.083 -13.568 -1.400 1.00 80.44 85 LEU A O 1
ATOM 615 N N . ALA A 1 86 ? -2.197 -12.855 -1.175 1.00 77.19 86 ALA A N 1
ATOM 616 C CA . ALA A 1 86 ? -2.497 -12.905 -2.606 1.00 77.19 86 ALA A CA 1
ATOM 617 C C . ALA A 1 86 ? -1.646 -11.908 -3.413 1.00 77.19 86 ALA A C 1
ATOM 619 O O . ALA A 1 86 ? -1.107 -12.265 -4.459 1.00 77.19 86 ALA A O 1
ATOM 620 N N . SER A 1 87 ? -1.467 -10.683 -2.909 1.00 78.75 87 SER A N 1
ATOM 621 C CA . SER A 1 87 ? -0.580 -9.689 -3.522 1.00 78.75 87 SER A CA 1
ATOM 622 C C . SER A 1 87 ? 0.884 -10.133 -3.493 1.00 78.75 87 SER A C 1
ATOM 624 O O . SER A 1 87 ? 1.587 -9.975 -4.485 1.00 78.75 87 SER A O 1
ATOM 626 N N . ALA A 1 88 ? 1.348 -10.734 -2.393 1.00 84.00 88 ALA A N 1
ATOM 627 C CA . ALA A 1 88 ? 2.701 -11.279 -2.304 1.00 84.00 88 ALA A CA 1
ATOM 628 C C . ALA A 1 88 ? 2.922 -12.426 -3.306 1.00 84.00 88 ALA A C 1
ATOM 630 O O . ALA A 1 88 ? 3.945 -12.455 -3.989 1.00 84.00 88 ALA A O 1
ATOM 631 N N . ALA A 1 89 ? 1.944 -13.328 -3.450 1.00 81.06 89 ALA A N 1
ATOM 632 C CA . ALA A 1 89 ? 1.978 -14.403 -4.439 1.00 81.06 89 ALA A CA 1
ATOM 633 C C . ALA A 1 89 ? 2.006 -13.856 -5.876 1.00 81.06 89 ALA A C 1
ATOM 635 O O . ALA A 1 89 ? 2.830 -14.286 -6.679 1.00 81.06 89 ALA A O 1
ATOM 636 N N . MET A 1 90 ? 1.165 -12.862 -6.184 1.00 81.19 90 MET A N 1
ATOM 637 C CA . MET A 1 90 ? 1.174 -12.158 -7.471 1.00 81.19 90 MET A CA 1
ATOM 638 C C . MET A 1 90 ? 2.543 -11.534 -7.766 1.00 81.19 90 MET A C 1
ATOM 640 O O . MET A 1 90 ? 3.081 -11.757 -8.849 1.00 81.19 90 MET A O 1
ATOM 644 N N . CYS A 1 91 ? 3.125 -10.795 -6.815 1.00 79.19 91 CYS A N 1
ATOM 645 C CA . CYS A 1 91 ? 4.459 -10.212 -6.972 1.00 79.19 91 CYS A CA 1
ATOM 646 C C . CYS A 1 91 ? 5.525 -11.283 -7.219 1.00 79.19 91 CYS A C 1
ATOM 648 O O . CYS A 1 91 ? 6.356 -11.108 -8.103 1.00 79.19 91 CYS A O 1
ATOM 650 N N . GLY A 1 92 ? 5.483 -12.402 -6.488 1.00 82.50 92 GLY A N 1
ATOM 651 C CA . GLY A 1 92 ? 6.420 -13.509 -6.678 1.00 82.50 92 GLY A CA 1
ATOM 652 C C . GLY A 1 92 ? 6.328 -14.127 -8.073 1.00 82.50 92 GLY A C 1
ATOM 653 O O . GLY A 1 92 ? 7.349 -14.333 -8.723 1.00 82.50 92 GLY A O 1
ATOM 654 N N . VAL A 1 93 ? 5.112 -14.366 -8.573 1.00 81.31 93 VAL A N 1
ATOM 655 C CA . VAL A 1 93 ? 4.912 -14.906 -9.928 1.00 81.31 93 VAL A CA 1
ATOM 656 C C . VAL A 1 93 ? 5.369 -13.912 -10.990 1.00 81.31 93 VAL A C 1
ATOM 658 O O . VAL A 1 93 ? 6.080 -14.300 -11.911 1.00 81.31 93 VAL A O 1
ATOM 661 N N . LEU A 1 94 ? 5.016 -12.631 -10.860 1.00 80.25 94 LEU A N 1
ATOM 662 C CA . LEU A 1 94 ? 5.464 -11.607 -11.805 1.00 80.25 94 LEU A CA 1
ATOM 663 C C . LEU A 1 94 ? 6.985 -11.466 -11.812 1.00 80.25 94 LEU A C 1
ATOM 665 O O . LEU A 1 94 ? 7.560 -11.312 -12.879 1.00 80.25 94 LEU A O 1
ATOM 669 N N . TRP A 1 95 ? 7.640 -11.572 -10.658 1.00 80.69 95 TRP A N 1
ATOM 670 C CA . TRP A 1 95 ? 9.097 -11.490 -10.573 1.00 80.69 95 TRP A CA 1
ATOM 671 C C . TRP A 1 95 ? 9.805 -12.682 -11.231 1.00 80.69 95 TRP A C 1
ATOM 673 O O . TRP A 1 95 ? 10.885 -12.525 -11.787 1.00 80.69 95 TRP A O 1
ATOM 683 N N . LEU A 1 96 ? 9.184 -13.866 -11.208 1.00 80.81 96 LEU A N 1
ATOM 684 C CA . LEU A 1 96 ? 9.705 -15.065 -11.871 1.00 80.81 96 LEU A CA 1
ATOM 685 C C . LEU A 1 96 ? 9.419 -15.093 -13.378 1.00 80.81 96 LEU A C 1
ATOM 687 O O . LEU A 1 96 ? 10.210 -15.642 -14.140 1.00 80.81 96 LEU A O 1
ATOM 691 N N . VAL A 1 97 ? 8.271 -14.559 -13.802 1.00 78.25 97 VAL A N 1
ATOM 692 C CA . VAL A 1 97 ? 7.795 -14.655 -15.191 1.00 78.25 97 VAL A CA 1
ATOM 693 C C . VAL A 1 97 ? 8.227 -13.456 -16.033 1.00 78.25 97 VAL A C 1
ATOM 695 O O . VAL A 1 97 ? 8.434 -13.606 -17.236 1.00 78.25 97 VAL A O 1
ATOM 698 N N . LEU A 1 98 ? 8.357 -12.271 -15.432 1.00 74.06 98 LEU A N 1
ATOM 699 C CA . LEU A 1 98 ? 8.703 -11.048 -16.143 1.00 74.06 98 LEU A CA 1
ATOM 700 C C . LEU A 1 98 ? 10.215 -10.773 -16.000 1.00 74.06 98 LEU A C 1
ATOM 702 O O . LEU A 1 98 ? 10.661 -10.395 -14.916 1.00 74.06 98 LEU A O 1
ATOM 706 N N . PRO A 1 99 ? 11.021 -10.961 -17.064 1.00 65.44 99 PRO A N 1
ATOM 707 C CA . PRO A 1 99 ? 12.446 -10.661 -17.038 1.00 65.44 99 PRO A CA 1
ATOM 708 C C . PRO A 1 99 ? 12.672 -9.177 -16.726 1.00 65.44 99 PRO A C 1
ATOM 710 O O . PRO A 1 99 ? 12.023 -8.302 -17.301 1.00 65.44 99 PRO A O 1
ATOM 713 N N . ALA A 1 100 ? 13.593 -8.909 -15.797 1.00 64.12 100 ALA A N 1
ATOM 714 C CA . ALA A 1 100 ? 13.948 -7.559 -15.354 1.00 64.12 100 ALA A CA 1
ATOM 715 C C . ALA A 1 100 ? 14.699 -6.757 -16.430 1.00 64.12 100 ALA A C 1
ATOM 717 O O . ALA A 1 100 ? 14.732 -5.527 -16.385 1.00 64.12 100 ALA A O 1
ATOM 718 N N . ASP A 1 101 ? 15.285 -7.454 -17.402 1.00 58.06 101 ASP A N 1
ATOM 719 C CA . ASP A 1 101 ? 16.056 -6.838 -18.463 1.00 58.06 101 ASP A CA 1
ATOM 720 C C . ASP A 1 101 ? 15.105 -6.231 -19.489 1.00 58.06 101 ASP A C 1
ATOM 722 O O . ASP A 1 1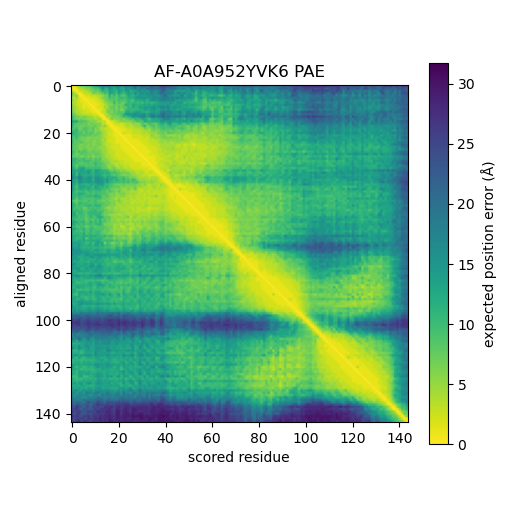01 ? 14.445 -6.927 -20.263 1.00 58.06 101 ASP A O 1
ATOM 726 N N . GLY A 1 102 ? 15.031 -4.900 -19.465 1.00 56.12 102 GLY A N 1
ATOM 727 C CA . GLY A 1 102 ? 14.337 -4.091 -20.451 1.00 56.12 102 GLY A CA 1
ATOM 728 C C . GLY A 1 102 ? 14.932 -4.323 -21.832 1.00 56.12 102 GLY A C 1
ATOM 729 O O . GLY A 1 102 ? 15.780 -3.563 -22.295 1.00 56.12 102 GLY A O 1
ATOM 730 N N . THR A 1 103 ? 14.474 -5.373 -22.511 1.00 59.00 103 THR A N 1
ATOM 731 C CA . THR A 1 103 ? 14.652 -5.525 -23.950 1.00 59.00 103 THR A CA 1
ATOM 732 C C . THR A 1 103 ? 14.205 -4.217 -24.585 1.00 59.00 103 THR A C 1
ATOM 734 O O . THR A 1 103 ? 13.113 -3.741 -24.267 1.00 59.00 103 THR A O 1
ATOM 737 N N . ALA A 1 104 ? 15.052 -3.621 -25.427 1.00 59.69 104 ALA A N 1
ATOM 738 C CA . ALA A 1 104 ? 14.770 -2.392 -26.162 1.00 59.69 104 ALA A CA 1
ATOM 739 C C . ALA A 1 104 ? 13.610 -2.626 -27.148 1.00 59.69 104 ALA A C 1
ATOM 741 O O . ALA A 1 104 ? 13.789 -2.771 -28.354 1.00 59.69 104 ALA A O 1
ATOM 742 N N . LEU A 1 105 ? 12.403 -2.746 -26.606 1.00 62.44 105 LEU A N 1
ATOM 743 C CA . LEU A 1 105 ? 11.173 -2.962 -27.334 1.00 62.44 105 LEU A CA 1
ATOM 744 C C . LEU A 1 105 ? 10.719 -1.609 -27.868 1.00 62.44 105 LEU A C 1
ATOM 746 O O . LEU A 1 105 ? 10.694 -0.610 -27.149 1.00 62.44 105 LEU A O 1
ATOM 750 N N . HIS A 1 106 ? 10.320 -1.57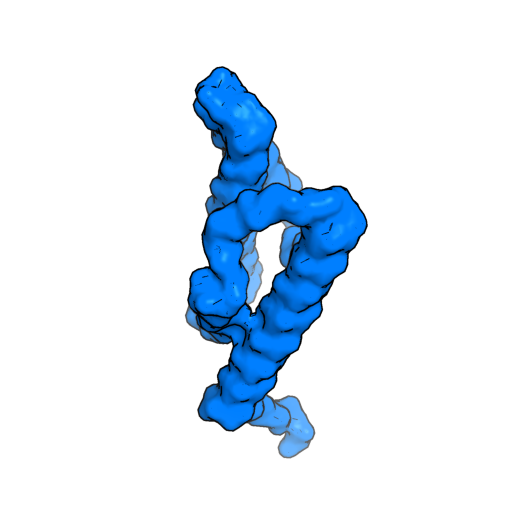3 -29.137 1.00 75.69 106 HIS A N 1
ATOM 751 C CA . HIS A 1 106 ? 9.568 -0.439 -29.664 1.00 75.69 106 HIS A CA 1
ATOM 752 C C . HIS A 1 106 ? 8.342 -0.158 -28.783 1.00 75.69 106 HIS A C 1
ATOM 754 O O . HIS A 1 106 ? 7.731 -1.087 -28.255 1.00 75.69 106 HIS A O 1
ATOM 760 N N . ALA A 1 107 ? 7.960 1.118 -28.655 1.00 74.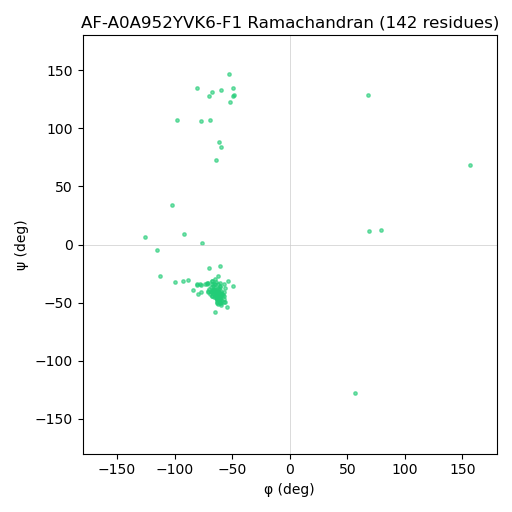81 107 ALA A N 1
ATOM 761 C CA . ALA A 1 107 ? 6.931 1.584 -27.717 1.00 74.81 107 ALA A CA 1
ATOM 762 C C . ALA A 1 107 ? 5.622 0.766 -27.763 1.00 74.81 107 ALA A C 1
ATOM 764 O O . ALA A 1 107 ? 5.009 0.504 -26.727 1.00 74.81 107 ALA A O 1
ATOM 765 N N . PHE A 1 108 ? 5.223 0.293 -28.949 1.00 77.50 108 PHE A N 1
ATOM 766 C CA . PHE A 1 108 ? 4.046 -0.561 -29.119 1.00 77.50 108 PHE A CA 1
ATOM 767 C C . PHE A 1 108 ? 4.217 -1.953 -28.485 1.00 77.50 108 PHE A C 1
ATOM 769 O O . PHE A 1 108 ? 3.338 -2.423 -27.765 1.00 77.50 108 PHE A O 1
ATOM 776 N N . ALA A 1 109 ? 5.373 -2.588 -28.689 1.00 76.81 109 ALA A N 1
ATOM 777 C CA . ALA A 1 109 ? 5.693 -3.883 -28.097 1.00 76.81 109 ALA A CA 1
ATOM 778 C C . ALA A 1 109 ? 5.877 -3.784 -26.573 1.00 76.81 109 ALA A C 1
ATOM 780 O O . ALA A 1 109 ? 5.403 -4.655 -25.852 1.00 76.81 109 ALA A O 1
ATOM 781 N N . ALA A 1 110 ? 6.462 -2.690 -26.071 1.00 76.06 110 ALA A N 1
ATOM 782 C CA . ALA A 1 110 ? 6.533 -2.416 -24.635 1.00 76.06 110 ALA A CA 1
ATOM 783 C C . ALA A 1 110 ? 5.133 -2.262 -24.013 1.00 76.06 110 ALA A C 1
ATOM 785 O O . ALA A 1 110 ? 4.854 -2.824 -22.957 1.00 76.06 110 ALA A O 1
ATOM 786 N N . THR A 1 111 ? 4.220 -1.564 -24.696 1.00 81.94 111 THR A N 1
ATOM 787 C CA . THR A 1 111 ? 2.831 -1.406 -24.234 1.00 81.94 111 THR A CA 1
ATOM 788 C C . THR A 1 111 ? 2.100 -2.749 -24.182 1.00 81.94 111 THR A C 1
ATOM 790 O O . THR A 1 111 ? 1.468 -3.062 -23.176 1.00 81.94 111 THR A O 1
ATOM 793 N N . ALA A 1 112 ? 2.215 -3.572 -25.231 1.00 82.88 112 ALA A N 1
ATOM 794 C CA . ALA A 1 112 ? 1.617 -4.907 -25.262 1.00 82.88 112 ALA A CA 1
ATOM 795 C C . ALA A 1 112 ? 2.204 -5.831 -24.180 1.00 82.88 112 ALA A C 1
ATOM 797 O O . ALA A 1 112 ? 1.462 -6.564 -23.528 1.00 82.88 112 ALA A O 1
ATOM 798 N N . TRP A 1 113 ? 3.516 -5.751 -23.942 1.00 80.12 113 TRP A N 1
ATOM 799 C CA . TRP A 1 113 ? 4.206 -6.494 -22.889 1.00 80.12 113 TRP A CA 1
ATOM 800 C C . TRP A 1 113 ? 3.713 -6.110 -21.490 1.00 80.12 113 TRP A C 1
ATOM 802 O O . TRP A 1 113 ? 3.374 -6.977 -20.685 1.00 80.12 113 TRP A O 1
ATOM 812 N N . LEU A 1 114 ? 3.589 -4.807 -21.218 1.00 80.69 114 LEU A N 1
ATOM 813 C CA . LEU A 1 114 ? 3.058 -4.296 -19.954 1.00 80.69 114 LEU A CA 1
ATOM 814 C C . LEU A 1 114 ? 1.590 -4.684 -19.752 1.00 80.69 114 LEU A C 1
ATOM 816 O O . LEU A 1 114 ? 1.223 -5.121 -18.664 1.00 80.69 114 LEU A O 1
ATOM 820 N N . LEU A 1 115 ? 0.758 -4.585 -20.793 1.00 85.50 115 LEU A N 1
ATOM 821 C CA . LEU A 1 115 ? -0.637 -5.034 -20.739 1.00 85.50 115 LEU A CA 1
ATOM 822 C C . LEU A 1 115 ? -0.735 -6.538 -20.452 1.00 85.50 115 LEU A C 1
ATOM 824 O O . LEU A 1 115 ? -1.562 -6.950 -19.638 1.00 85.50 115 LEU A O 1
ATOM 828 N N . GLY A 1 116 ? 0.138 -7.344 -21.062 1.00 84.12 116 GLY A N 1
ATOM 829 C CA . GLY A 1 116 ? 0.264 -8.771 -20.770 1.00 84.12 116 GLY A CA 1
ATOM 830 C C . GLY A 1 116 ? 0.637 -9.035 -19.310 1.00 84.12 116 GLY A C 1
ATOM 831 O O . GLY A 1 116 ? -0.006 -9.852 -18.653 1.00 84.12 116 GLY A O 1
ATOM 832 N N . GLY A 1 117 ? 1.605 -8.289 -18.769 1.00 80.38 117 GLY A N 1
ATOM 833 C CA . GLY A 1 117 ? 1.988 -8.353 -17.357 1.00 80.38 117 GLY A CA 1
ATOM 834 C C . GLY A 1 117 ? 0.846 -7.981 -16.404 1.00 80.38 117 GLY A C 1
ATOM 835 O O . GLY A 1 117 ? 0.613 -8.684 -15.421 1.00 80.38 117 GLY A O 1
ATOM 836 N N . VAL A 1 118 ? 0.079 -6.929 -16.714 1.00 84.44 118 VAL A N 1
ATOM 837 C CA . VAL A 1 118 ? -1.107 -6.529 -15.933 1.00 84.44 118 VAL A CA 1
ATOM 838 C C . VAL A 1 118 ? -2.175 -7.624 -15.957 1.00 84.44 118 VAL A C 1
ATOM 840 O O . VAL A 1 118 ? -2.700 -7.984 -14.902 1.00 84.44 118 VAL A O 1
ATOM 843 N N . ALA A 1 119 ? -2.478 -8.182 -17.132 1.00 85.94 119 ALA A N 1
ATOM 844 C CA . ALA A 1 119 ? -3.461 -9.253 -17.273 1.00 85.94 119 ALA A CA 1
ATOM 845 C C . ALA A 1 119 ? -3.034 -10.518 -16.512 1.00 85.94 119 ALA A C 1
ATOM 847 O O . ALA A 1 119 ? -3.832 -11.088 -15.767 1.00 85.94 119 ALA A O 1
ATOM 848 N N . LEU A 1 120 ? -1.767 -10.922 -16.638 1.00 83.12 120 LEU A N 1
ATOM 849 C CA . LEU A 1 120 ? -1.209 -12.061 -15.913 1.00 83.12 120 LEU A CA 1
ATOM 850 C C . LEU A 1 120 ? -1.281 -11.840 -14.400 1.00 83.12 120 LEU A C 1
ATOM 852 O O . LEU A 1 120 ? -1.778 -12.694 -13.670 1.00 83.12 120 LEU A O 1
ATOM 856 N N . GLY A 1 121 ? -0.831 -10.675 -13.934 1.00 77.06 121 GLY A N 1
ATOM 857 C CA . GLY A 1 121 ? -0.877 -10.314 -12.525 1.00 77.06 121 GLY A CA 1
ATOM 858 C C . GLY A 1 121 ? -2.301 -10.341 -11.965 1.00 77.06 121 GLY A C 1
ATOM 859 O O . GLY A 1 121 ? -2.531 -10.910 -10.899 1.00 77.06 121 GLY A O 1
ATOM 860 N N . PHE A 1 122 ? -3.276 -9.815 -12.712 1.00 81.06 122 PHE A N 1
ATOM 861 C CA . PHE A 1 122 ? -4.691 -9.885 -12.348 1.00 81.06 122 PHE A CA 1
ATOM 862 C C . PHE A 1 122 ? -5.190 -11.333 -12.224 1.00 81.06 122 PHE A C 1
ATOM 864 O O . PHE A 1 122 ? -5.815 -11.679 -11.221 1.00 81.06 122 PHE A O 1
ATOM 871 N N . VAL A 1 123 ? -4.888 -12.196 -13.200 1.00 85.94 123 VAL A N 1
ATOM 872 C CA . VAL A 1 123 ? -5.292 -13.612 -13.176 1.00 85.94 123 VAL A CA 1
ATOM 873 C C . VAL A 1 123 ? -4.692 -14.334 -11.970 1.00 85.94 123 VAL A C 1
ATOM 875 O O . VAL A 1 123 ? -5.413 -15.036 -11.260 1.00 85.94 123 VAL A O 1
ATOM 878 N N . VAL A 1 124 ? -3.402 -14.127 -11.694 1.00 82.88 124 VAL A N 1
ATOM 879 C CA . VAL A 1 124 ? -2.717 -14.731 -10.541 1.00 82.88 124 VAL A CA 1
ATOM 880 C C . VAL A 1 124 ? -3.316 -14.235 -9.230 1.00 82.88 124 VAL A C 1
ATOM 882 O O . VAL A 1 124 ? -3.576 -15.040 -8.338 1.00 82.88 124 VAL A O 1
ATOM 885 N N . TYR A 1 125 ? -3.588 -12.934 -9.115 1.00 78.88 125 TYR A N 1
ATOM 886 C CA . TYR A 1 125 ? -4.220 -12.361 -7.932 1.00 78.88 125 TYR A CA 1
ATOM 887 C C . TYR A 1 125 ? -5.599 -12.975 -7.673 1.00 78.88 125 TYR A C 1
ATOM 889 O O . TYR A 1 125 ? -5.867 -13.452 -6.571 1.00 78.88 125 TYR A O 1
ATOM 897 N N . VAL A 1 126 ? -6.465 -13.020 -8.691 1.00 82.50 126 VAL A N 1
ATOM 898 C CA . VAL A 1 126 ? -7.805 -13.612 -8.567 1.00 82.50 126 VAL A CA 1
ATOM 899 C C . VAL A 1 126 ? -7.705 -15.094 -8.216 1.00 82.50 126 VAL A C 1
ATOM 901 O O . VAL A 1 126 ? -8.395 -15.547 -7.305 1.00 82.50 126 VAL A O 1
ATOM 904 N N . ALA A 1 127 ? -6.815 -15.846 -8.868 1.00 82.50 127 ALA A N 1
ATOM 905 C CA . ALA A 1 127 ? -6.600 -17.257 -8.567 1.00 82.50 127 ALA A CA 1
ATOM 906 C C . ALA A 1 127 ? -6.101 -17.478 -7.127 1.00 82.50 127 ALA A C 1
ATOM 908 O O . ALA A 1 127 ? -6.590 -18.374 -6.438 1.00 82.50 127 ALA A O 1
ATOM 909 N N . ALA A 1 128 ? -5.183 -16.643 -6.631 1.00 79.56 128 ALA A N 1
ATOM 910 C CA . ALA A 1 128 ? -4.693 -16.691 -5.253 1.00 79.56 128 ALA A CA 1
ATOM 911 C C . ALA A 1 128 ? -5.802 -16.370 -4.237 1.00 79.56 128 ALA A C 1
ATOM 913 O O . ALA A 1 128 ? -5.977 -17.086 -3.252 1.00 79.56 128 ALA A O 1
ATOM 914 N N . VAL A 1 129 ? -6.616 -15.343 -4.496 1.00 78.31 129 VAL A N 1
ATOM 915 C CA . VAL A 1 129 ? -7.762 -15.010 -3.638 1.00 78.31 129 VAL A CA 1
ATOM 916 C C . VAL A 1 129 ? -8.786 -16.150 -3.627 1.00 78.31 129 VAL A C 1
ATOM 918 O O . VAL A 1 129 ? -9.223 -16.565 -2.554 1.00 78.31 129 VAL A O 1
ATOM 921 N N . VAL A 1 130 ? -9.148 -16.694 -4.791 1.00 82.00 130 VAL A N 1
ATOM 922 C CA . VAL A 1 130 ? -10.135 -17.781 -4.910 1.00 82.00 130 VAL A CA 1
ATOM 923 C C . VAL A 1 130 ? -9.628 -19.073 -4.266 1.00 82.00 130 VAL A C 1
ATOM 925 O O . VAL A 1 130 ? -10.370 -19.723 -3.530 1.00 82.00 130 VAL A O 1
ATOM 928 N N . SER A 1 131 ? -8.361 -19.431 -4.477 1.00 76.19 131 SER A N 1
ATOM 929 C CA . SER A 1 131 ? -7.753 -20.607 -3.843 1.00 76.19 131 SER A CA 1
ATOM 930 C C . SER A 1 131 ? -7.698 -20.459 -2.323 1.00 76.19 131 SER A C 1
ATOM 932 O O . SER A 1 131 ? -8.129 -21.366 -1.612 1.00 76.19 131 SER A O 1
ATOM 934 N N . MET A 1 132 ? -7.313 -19.293 -1.799 1.00 74.75 132 MET A N 1
ATOM 935 C CA . MET A 1 132 ? -7.391 -19.022 -0.361 1.00 74.75 132 MET A CA 1
ATOM 936 C C . MET A 1 132 ? -8.820 -19.111 0.177 1.00 74.75 132 MET A C 1
ATOM 938 O O . MET A 1 132 ? -9.027 -19.608 1.282 1.00 74.75 132 MET A O 1
ATOM 942 N N . TRP A 1 133 ? -9.817 -18.677 -0.595 1.00 69.75 133 TRP A N 1
ATOM 943 C CA . TRP A 1 133 ? -11.227 -18.848 -0.237 1.00 69.75 133 TRP A CA 1
ATOM 944 C C . TRP A 1 133 ? -11.667 -20.314 -0.225 1.00 69.75 133 TRP A C 1
ATOM 946 O O . TRP A 1 133 ? -12.496 -20.689 0.603 1.00 69.75 133 TRP A O 1
ATOM 956 N N . SER A 1 134 ? -11.112 -21.143 -1.108 1.00 70.25 134 SER A N 1
ATOM 957 C CA . SER A 1 134 ? -11.393 -22.581 -1.135 1.00 70.25 134 SER A CA 1
ATOM 958 C C . SER A 1 134 ? -10.723 -23.341 0.018 1.00 70.25 134 SER A C 1
ATOM 960 O O . SER A 1 134 ? -11.323 -24.264 0.560 1.00 70.25 134 SER A O 1
ATOM 962 N N . ILE A 1 135 ? -9.528 -22.913 0.444 1.00 67.69 135 ILE A N 1
ATOM 963 C CA . ILE A 1 135 ? -8.731 -23.572 1.491 1.00 67.69 135 ILE A CA 1
ATOM 964 C C . ILE A 1 135 ? -9.164 -23.138 2.898 1.00 67.69 135 ILE A C 1
ATOM 966 O O . ILE A 1 135 ? -9.227 -23.962 3.804 1.00 67.69 135 ILE A O 1
ATOM 970 N N . ALA A 1 136 ? -9.489 -21.859 3.105 1.00 63.78 136 ALA A N 1
ATOM 971 C CA . ALA A 1 136 ? -9.775 -21.318 4.438 1.00 63.78 136 ALA A CA 1
ATOM 972 C C . ALA A 1 136 ? -11.165 -21.688 4.993 1.00 63.78 136 ALA A C 1
ATOM 974 O O . ALA A 1 136 ? -11.520 -21.235 6.080 1.00 63.78 136 ALA A O 1
ATOM 975 N N . GLY A 1 137 ? -11.954 -22.474 4.253 1.00 54.34 137 GLY A N 1
ATOM 976 C CA . GLY A 1 137 ? -13.369 -22.675 4.533 1.00 54.34 137 GLY A CA 1
ATOM 977 C C . GLY A 1 137 ? -14.149 -21.385 4.276 1.00 54.34 137 GLY A C 1
ATOM 978 O O . GLY A 1 137 ? -13.807 -20.297 4.746 1.00 54.34 137 GLY A O 1
ATOM 979 N N . ARG A 1 138 ? -15.221 -21.480 3.490 1.00 51.84 138 ARG A N 1
ATOM 980 C CA . ARG A 1 138 ? -16.166 -20.369 3.305 1.00 51.84 138 ARG A CA 1
ATOM 981 C C . ARG A 1 138 ? -16.551 -19.844 4.699 1.00 51.84 138 ARG A C 1
ATOM 983 O O . ARG A 1 138 ? -16.848 -20.681 5.554 1.00 51.84 138 ARG A O 1
ATOM 990 N N . PRO A 1 139 ? -16.577 -18.520 4.963 1.00 48.28 139 PRO A N 1
ATOM 991 C CA . PRO A 1 139 ? -17.242 -18.040 6.166 1.00 48.28 139 PRO A CA 1
ATOM 992 C C . PRO A 1 139 ? -18.643 -18.651 6.164 1.00 48.28 139 PRO A C 1
ATOM 994 O O . PRO A 1 139 ? -19.359 -18.560 5.161 1.00 48.28 139 PRO A O 1
ATOM 997 N N . ALA A 1 140 ? -18.961 -19.378 7.238 1.00 49.16 140 ALA A N 1
ATOM 998 C CA . ALA A 1 140 ? -20.243 -20.033 7.399 1.00 49.16 140 ALA A CA 1
ATOM 999 C C . ALA A 1 140 ? -21.339 -19.016 7.079 1.00 49.16 140 ALA A C 1
ATOM 1001 O O . ALA A 1 140 ? -21.332 -17.888 7.576 1.00 49.16 140 ALA A O 1
ATOM 1002 N N . ARG A 1 141 ? -22.256 -19.418 6.204 1.00 45.09 141 ARG A N 1
ATOM 1003 C CA . ARG A 1 141 ? -23.500 -18.707 5.950 1.00 45.09 141 ARG A CA 1
ATOM 1004 C C . ARG A 1 141 ? -24.276 -18.690 7.270 1.00 45.09 141 ARG A C 1
ATOM 1006 O O . ARG A 1 141 ? -25.022 -19.614 7.554 1.00 45.09 141 ARG A O 1
ATOM 1013 N N . SER A 1 142 ? -24.043 -17.681 8.104 1.00 47.22 142 SER A N 1
ATOM 1014 C CA . SER A 1 142 ? -24.923 -17.352 9.222 1.00 47.22 142 SER A CA 1
ATOM 1015 C C . SER A 1 142 ? -26.211 -16.803 8.617 1.00 47.22 142 SER A C 1
ATOM 1017 O O . SER A 1 142 ? -26.204 -15.723 8.024 1.00 47.22 142 SER A O 1
ATOM 1019 N N . GLY A 1 143 ? -27.277 -17.599 8.671 1.00 43.28 143 GLY A N 1
ATOM 1020 C CA . GLY A 1 143 ? -28.598 -17.205 8.197 1.00 43.28 143 GLY A CA 1
ATOM 1021 C C . GLY A 1 143 ? -29.498 -18.381 7.834 1.00 43.28 143 GLY A C 1
ATOM 1022 O O . GLY A 1 143 ? -29.782 -18.566 6.650 1.00 43.28 143 GLY A O 1
ATOM 1023 N N . SER A 1 144 ? -29.917 -19.146 8.845 1.00 38.31 144 SER A N 1
ATOM 1024 C CA . SER A 1 144 ? -31.326 -19.477 9.130 1.00 38.31 144 SER A CA 1
ATOM 1025 C C . SER A 1 144 ? -31.410 -20.206 10.465 1.00 38.31 144 SER A C 1
ATOM 1027 O O . SER A 1 144 ? -30.839 -21.319 10.531 1.00 38.31 144 SER A O 1
#

Sequence (144 aa):
MLHSSIAALMIGTGRAKEVTGCNAAFVVILLAAMLALAPSYGVEGAAMACLITAVVSTPIYLAVLRSRLGLPVRLFLDALIRPVLASAAMCGVLWLVLPADGTALHAFAATAWLLGGVALGFVVYVAAVVSMWSIAGRPARSGS

Nearest PDB structures (foldseek):
  7wag-assembly1_A  TM=7.788E-01  e=4.065E-01  Escherichia coli K-12
  7waw-assembly1_A  TM=6.594E-01  e=2.429E+00  Candidatus Arsenophonus nilaparvatae